Protein AF-A0A410UM68-F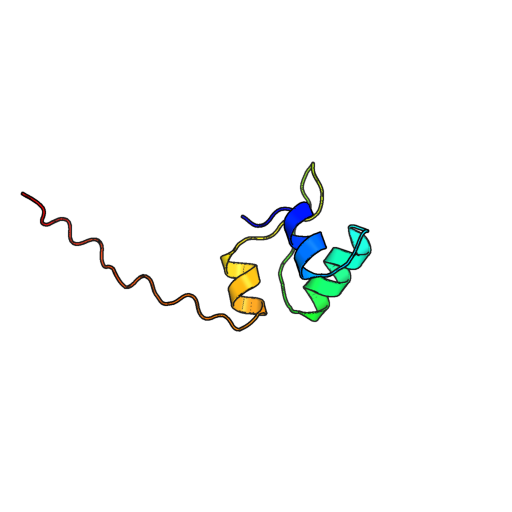1 (afdb_monomer_lite)

Sequence (64 aa):
MVPAKQLRELSGKSTATAIKRWASQQGIRVLDGAEGPWTTIEALNAALGVKEASNDQAYSPDIL

Foldseek 3Di:
DFDPVNLCVVQVDDDLVSSVVSCVVLQQDWDADPRGIDGDPVSVCVSPVNDDPPCPPPPPVPDD

pLDDT: mean 83.36, std 16.23, range [46.97, 95.69]

Radius of gyration: 15.25 Å; chains: 1; bounding box: 21×28×49 Å

Secondary structure (DSSP, 8-state):
-B-HHHHHHHHT--SHHHHHHHHHHHT---EEETTEEEB-HHHHHHHTT---------------

Structure (mmCIF, N/CA/C/O backbone):
data_AF-A0A410UM68-F1
#
_entry.id   AF-A0A410UM68-F1
#
loop_
_atom_site.group_PDB
_atom_site.id
_atom_site.type_symbol
_atom_site.label_atom_id
_atom_site.label_alt_id
_atom_site.label_comp_id
_atom_site.label_asym_id
_atom_site.label_entity_id
_atom_site.label_seq_id
_atom_site.pdbx_PDB_ins_code
_atom_site.Cartn_x
_atom_site.Cartn_y
_atom_site.Cartn_z
_atom_site.occupancy
_atom_site.B_iso_or_equiv
_atom_site.auth_seq_id
_atom_site.auth_comp_id
_atom_site.auth_asym_id
_atom_site.auth_atom_id
_atom_site.pdbx_PDB_model_num
ATOM 1 N N . MET A 1 1 ? 2.369 0.850 -10.843 1.00 84.75 1 MET A 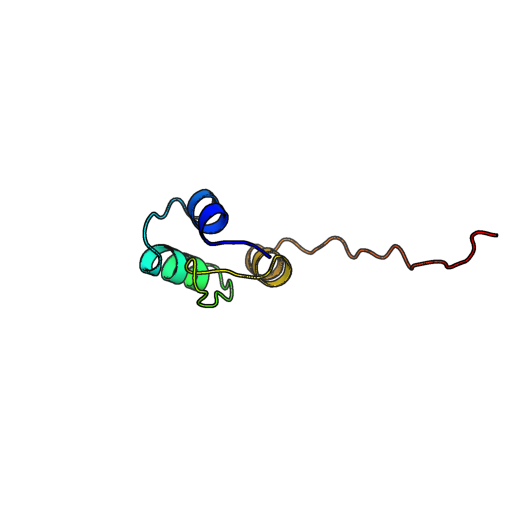N 1
ATOM 2 C CA . MET A 1 1 ? 2.458 1.232 -9.412 1.00 84.75 1 MET A CA 1
ATOM 3 C C . MET A 1 1 ? 1.139 1.849 -8.977 1.00 84.75 1 MET A C 1
ATOM 5 O O . MET A 1 1 ? 0.495 2.478 -9.805 1.00 84.75 1 MET A O 1
ATOM 9 N N . VAL A 1 2 ? 0.746 1.682 -7.716 1.00 91.81 2 VAL A N 1
ATOM 10 C CA . VAL A 1 2 ? -0.497 2.218 -7.144 1.00 91.81 2 VAL A CA 1
ATOM 11 C C . VAL A 1 2 ? -0.136 3.316 -6.131 1.00 91.81 2 VAL A C 1
ATOM 13 O O . VAL A 1 2 ? 0.432 3.003 -5.079 1.00 91.81 2 VAL A O 1
ATOM 16 N N . PRO A 1 3 ? -0.413 4.598 -6.435 1.00 94.31 3 PRO A N 1
ATOM 17 C CA . PRO A 1 3 ? -0.030 5.722 -5.586 1.00 94.31 3 PRO A CA 1
ATOM 18 C C . PRO A 1 3 ? -0.998 5.928 -4.412 1.00 94.31 3 PRO A C 1
ATOM 20 O O . PRO A 1 3 ? -2.116 5.404 -4.388 1.00 94.31 3 PRO A O 1
ATOM 23 N N . ALA A 1 4 ? -0.602 6.789 -3.471 1.00 93.00 4 ALA A N 1
ATOM 24 C CA . ALA A 1 4 ? -1.380 7.118 -2.277 1.00 93.00 4 ALA A CA 1
ATOM 25 C C . ALA A 1 4 ? -2.816 7.565 -2.587 1.00 93.00 4 ALA A C 1
ATOM 27 O O . ALA A 1 4 ? -3.733 7.224 -1.844 1.00 93.00 4 ALA A O 1
ATOM 28 N N . LYS A 1 5 ? -3.027 8.315 -3.680 1.00 94.06 5 LYS A N 1
ATOM 29 C CA . LYS A 1 5 ? -4.362 8.761 -4.113 1.00 94.06 5 LYS A CA 1
ATOM 30 C C . LYS A 1 5 ? -5.301 7.580 -4.367 1.00 94.06 5 LYS A C 1
ATOM 32 O O . LYS A 1 5 ? -6.385 7.533 -3.801 1.00 94.06 5 LYS A O 1
ATOM 37 N N . GLN A 1 6 ? -4.852 6.602 -5.142 1.00 93.88 6 GLN A N 1
ATOM 38 C CA . GLN A 1 6 ? -5.659 5.435 -5.485 1.00 93.88 6 GLN A CA 1
ATOM 39 C C . GLN A 1 6 ? -5.879 4.527 -4.266 1.00 93.88 6 GLN A C 1
ATOM 41 O O . GLN A 1 6 ? -6.968 3.998 -4.067 1.00 93.88 6 GLN A O 1
ATOM 46 N N . LEU A 1 7 ? -4.887 4.415 -3.374 1.00 93.12 7 LEU A N 1
ATOM 47 C CA . LEU A 1 7 ? -5.060 3.708 -2.101 1.00 93.12 7 LEU A CA 1
ATOM 48 C C . LEU A 1 7 ? -6.114 4.370 -1.200 1.00 93.12 7 LEU A C 1
ATOM 50 O O . LEU A 1 7 ? -6.819 3.670 -0.475 1.00 93.12 7 LEU A O 1
ATOM 54 N N . ARG A 1 8 ? -6.261 5.70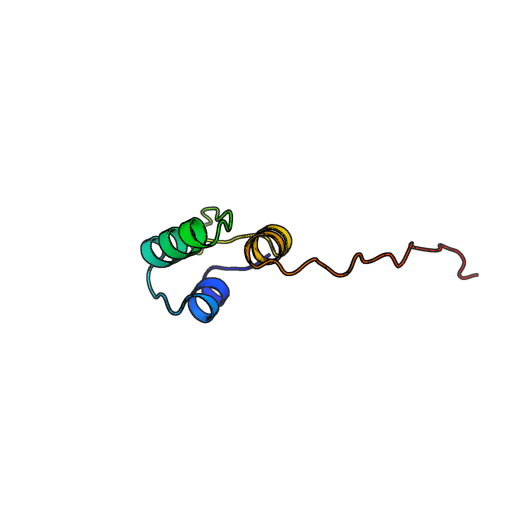0 -1.238 1.00 94.62 8 ARG A N 1
ATOM 55 C CA . ARG A 1 8 ? -7.329 6.416 -0.511 1.00 94.62 8 ARG A CA 1
ATOM 56 C C . ARG A 1 8 ? -8.705 6.068 -1.061 1.00 94.62 8 ARG A C 1
ATOM 58 O O . ARG A 1 8 ? -9.608 5.811 -0.273 1.00 94.62 8 ARG A O 1
ATOM 65 N N . GLU A 1 9 ? -8.839 6.029 -2.383 1.00 94.00 9 GLU A N 1
ATOM 66 C CA . GLU A 1 9 ? -10.090 5.681 -3.068 1.00 94.00 9 GLU A CA 1
ATOM 67 C C . GLU A 1 9 ? -10.503 4.232 -2.767 1.00 94.00 9 GLU A C 1
ATOM 69 O O . GLU A 1 9 ? -11.648 3.991 -2.398 1.00 94.00 9 GLU A O 1
ATOM 74 N N . LEU A 1 10 ? -9.559 3.284 -2.812 1.00 91.94 10 LEU A N 1
ATOM 75 C CA . LEU A 1 10 ? -9.817 1.868 -2.514 1.00 91.94 10 LEU A CA 1
ATOM 76 C C . LEU A 1 10 ? -10.140 1.607 -1.034 1.00 91.94 10 LEU A C 1
ATOM 78 O O . LEU A 1 10 ? -10.984 0.775 -0.714 1.00 91.94 10 LEU A O 1
ATOM 82 N N . SER A 1 11 ? -9.451 2.292 -0.119 1.00 92.44 11 SER A N 1
ATOM 83 C CA . SER A 1 11 ? -9.575 2.047 1.326 1.00 92.44 11 SER A CA 1
ATOM 84 C C . SER A 1 11 ? -10.644 2.896 2.022 1.00 92.44 11 SER A C 1
ATOM 86 O O . SER A 1 11 ? -11.001 2.629 3.176 1.00 92.44 11 SER A O 1
ATOM 88 N N . GLY A 1 12 ? -11.099 3.972 1.374 1.00 95.12 12 GLY A N 1
ATOM 89 C CA . GLY A 1 12 ? -11.925 5.014 1.984 1.00 95.12 12 GLY A CA 1
ATOM 90 C C . GLY A 1 12 ? -11.221 5.769 3.122 1.00 95.12 12 GLY A C 1
ATOM 91 O O . GLY A 1 12 ? -11.889 6.338 3.987 1.00 95.12 12 GLY A O 1
ATOM 92 N N . LYS A 1 13 ? -9.881 5.732 3.202 1.00 94.50 13 LYS A N 1
ATOM 93 C CA . LYS A 1 13 ? -9.101 6.355 4.286 1.00 94.50 13 LYS A CA 1
ATOM 94 C C . LYS A 1 13 ? -8.410 7.633 3.825 1.00 94.50 13 LYS A C 1
ATOM 96 O O . LYS A 1 13 ? -7.883 7.708 2.723 1.00 94.50 13 LYS A O 1
ATOM 101 N N . SER A 1 14 ? -8.344 8.627 4.711 1.00 89.94 14 SER A N 1
ATOM 102 C CA . SER A 1 14 ? -7.796 9.961 4.426 1.00 89.94 14 SER A CA 1
ATOM 103 C C . SER A 1 14 ? -6.401 10.223 5.008 1.00 89.94 14 SER A C 1
ATOM 105 O O . SER A 1 14 ? -5.797 11.252 4.704 1.00 89.94 14 SER A O 1
ATOM 107 N N . THR A 1 15 ? -5.844 9.326 5.822 1.00 93.81 15 THR A N 1
ATOM 108 C CA . THR A 1 15 ? -4.505 9.509 6.410 1.00 93.81 15 THR A CA 1
ATOM 109 C C . THR A 1 15 ? -3.564 8.389 5.996 1.00 93.81 15 THR A C 1
ATOM 111 O O . THR A 1 15 ? -3.978 7.237 5.876 1.00 93.81 15 THR A O 1
ATOM 114 N N . ALA A 1 16 ? -2.279 8.709 5.810 1.00 92.44 16 ALA A N 1
ATOM 115 C CA . ALA A 1 16 ? -1.259 7.722 5.450 1.00 92.44 16 ALA A CA 1
ATOM 116 C C . ALA A 1 16 ? -1.206 6.561 6.457 1.00 92.44 16 ALA A C 1
ATOM 118 O O . ALA A 1 16 ? -1.143 5.399 6.069 1.00 92.44 16 ALA A O 1
ATOM 119 N N . THR A 1 17 ? -1.328 6.862 7.751 1.00 94.81 17 THR A N 1
ATOM 120 C CA . THR A 1 17 ? -1.381 5.855 8.816 1.00 94.81 17 THR A CA 1
ATOM 121 C C . THR A 1 17 ? -2.599 4.940 8.691 1.00 94.81 17 THR A C 1
ATOM 123 O O . THR A 1 17 ? -2.466 3.727 8.843 1.00 94.81 17 THR A O 1
ATOM 126 N N . ALA A 1 18 ? -3.783 5.486 8.391 1.00 95.69 18 ALA A N 1
ATOM 127 C CA . ALA A 1 18 ? -4.989 4.682 8.205 1.00 95.69 18 ALA A CA 1
ATOM 128 C C . ALA A 1 18 ? -4.909 3.812 6.943 1.00 95.69 18 ALA A C 1
ATOM 130 O O . ALA A 1 18 ? -5.309 2.651 6.992 1.00 95.69 18 ALA A O 1
ATOM 131 N N . ILE A 1 19 ? -4.333 4.336 5.856 1.00 95.00 19 ILE A N 1
ATOM 132 C CA . ILE A 1 19 ? -4.070 3.580 4.623 1.00 95.00 19 ILE A CA 1
ATOM 133 C C . ILE A 1 19 ? -3.122 2.415 4.907 1.00 95.00 19 ILE A C 1
ATOM 135 O O . ILE A 1 19 ? -3.426 1.289 4.537 1.00 95.00 19 ILE A O 1
ATOM 139 N N . LYS A 1 20 ? -2.005 2.646 5.609 1.00 94.00 20 LYS A N 1
ATOM 140 C CA . LYS A 1 20 ? -1.049 1.582 5.960 1.00 94.00 20 LYS A CA 1
ATOM 141 C C . LYS A 1 20 ? -1.662 0.516 6.860 1.00 94.00 20 LYS A C 1
ATOM 143 O O . LYS A 1 20 ? -1.416 -0.666 6.652 1.00 94.00 20 LYS A O 1
ATOM 148 N N . ARG A 1 21 ? -2.471 0.916 7.848 1.00 95.44 21 ARG A N 1
ATOM 149 C CA . ARG A 1 21 ? -3.190 -0.031 8.715 1.00 95.44 21 ARG A CA 1
ATOM 150 C C . ARG A 1 21 ? -4.166 -0.884 7.916 1.00 95.44 21 ARG A C 1
ATOM 152 O O . ARG A 1 21 ? -4.137 -2.099 8.054 1.00 95.44 21 ARG A O 1
ATOM 159 N N . TRP A 1 22 ? -4.978 -0.258 7.066 1.00 95.00 22 TRP A N 1
ATOM 160 C CA . TRP A 1 22 ? -5.879 -0.974 6.164 1.00 95.00 22 TRP A CA 1
ATOM 161 C C . TRP A 1 22 ? -5.102 -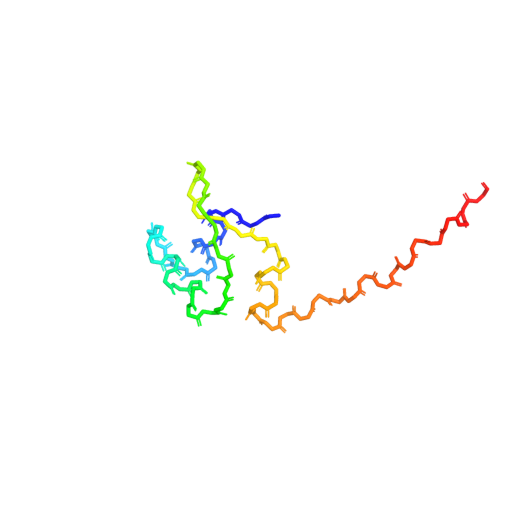1.927 5.250 1.00 95.00 22 TRP A C 1
ATOM 163 O O . TRP A 1 22 ? -5.418 -3.108 5.188 1.00 95.00 22 TRP A O 1
ATOM 173 N N . ALA A 1 23 ? -4.031 -1.450 4.619 1.00 93.62 23 ALA A N 1
ATOM 174 C CA . ALA A 1 23 ? -3.197 -2.254 3.738 1.00 93.62 23 ALA A CA 1
ATOM 175 C C . ALA A 1 23 ? -2.594 -3.463 4.464 1.00 93.62 23 ALA A C 1
ATOM 177 O O . ALA A 1 23 ? -2.691 -4.582 3.973 1.00 93.62 23 ALA A O 1
ATOM 178 N N . SER A 1 24 ? -2.069 -3.267 5.675 1.00 93.75 24 SER A N 1
ATOM 179 C CA . SER A 1 24 ? -1.566 -4.354 6.517 1.00 93.75 24 SER A CA 1
ATOM 180 C C . SER A 1 24 ? -2.652 -5.363 6.895 1.00 93.75 24 SER A C 1
ATOM 182 O O . SER A 1 24 ? -2.347 -6.547 6.984 1.00 93.75 24 SER A O 1
ATOM 184 N N . GLN A 1 25 ? -3.899 -4.929 7.110 1.00 93.94 25 GLN A N 1
ATOM 185 C CA . GLN A 1 25 ? -5.029 -5.830 7.378 1.00 93.94 25 GLN A CA 1
ATOM 186 C C . GLN A 1 25 ? -5.420 -6.655 6.149 1.00 93.94 25 GLN A C 1
ATOM 188 O O . GLN A 1 25 ? -5.881 -7.779 6.300 1.00 93.94 25 GLN A O 1
ATOM 193 N N . GLN A 1 26 ? -5.233 -6.104 4.949 1.00 90.94 26 GLN A N 1
ATOM 194 C CA . GLN A 1 26 ? -5.456 -6.810 3.686 1.00 90.94 26 GLN A CA 1
ATOM 195 C C . GLN A 1 26 ? -4.239 -7.643 3.242 1.00 90.94 26 GLN A C 1
ATOM 197 O O . GLN A 1 26 ? -4.331 -8.373 2.267 1.00 90.94 26 GLN A O 1
ATOM 202 N N . GLY A 1 27 ? -3.087 -7.528 3.913 1.00 93.25 27 GLY A N 1
ATOM 203 C CA . GLY A 1 27 ? -1.838 -8.170 3.484 1.00 93.25 27 GLY A CA 1
ATOM 204 C C . GLY A 1 27 ? -1.118 -7.462 2.325 1.00 93.25 27 GLY A C 1
ATOM 205 O O . GLY A 1 27 ? -0.187 -8.020 1.748 1.00 93.25 27 GLY A O 1
ATOM 206 N N . ILE A 1 28 ? -1.503 -6.226 1.991 1.00 93.75 28 ILE A N 1
ATOM 207 C CA . ILE A 1 28 ? -0.865 -5.416 0.947 1.00 93.75 28 ILE A CA 1
ATOM 208 C C . ILE A 1 28 ? 0.447 -4.838 1.490 1.00 93.75 28 ILE A C 1
ATOM 210 O O . ILE A 1 28 ? 0.458 -4.073 2.460 1.00 93.75 28 ILE A O 1
ATOM 214 N N . ARG A 1 29 ? 1.570 -5.137 0.828 1.00 92.38 29 ARG A N 1
ATOM 215 C CA . ARG A 1 29 ? 2.865 -4.521 1.150 1.00 92.38 29 ARG A CA 1
ATOM 216 C C . ARG A 1 29 ? 2.895 -3.077 0.650 1.00 92.38 29 ARG A C 1
ATOM 218 O O . ARG A 1 29 ? 2.933 -2.838 -0.552 1.00 92.38 29 ARG A O 1
ATOM 225 N N . VAL A 1 30 ? 2.916 -2.116 1.568 1.00 93.75 30 VAL A N 1
ATOM 226 C CA . VAL A 1 30 ? 2.981 -0.678 1.262 1.00 93.75 30 VAL A CA 1
ATOM 227 C C . VAL A 1 30 ? 4.338 -0.116 1.667 1.00 93.75 30 VAL A C 1
ATOM 229 O O . VAL A 1 30 ? 4.848 -0.431 2.741 1.00 93.75 30 VAL A O 1
ATOM 232 N N . LEU A 1 31 ? 4.902 0.724 0.805 1.00 93.19 31 LEU A N 1
ATOM 233 C CA . LEU A 1 31 ? 6.163 1.428 1.003 1.00 93.19 31 LEU A CA 1
ATOM 234 C C . LEU A 1 31 ? 5.911 2.925 1.174 1.00 93.19 31 LEU A C 1
ATOM 236 O O . LEU A 1 31 ? 4.887 3.452 0.737 1.00 93.19 31 LEU A O 1
ATOM 240 N N . ASP A 1 32 ? 6.859 3.610 1.800 1.00 92.56 32 ASP A N 1
ATOM 241 C CA . ASP A 1 32 ? 6.852 5.064 1.903 1.00 92.56 32 ASP A CA 1
ATOM 242 C C . ASP A 1 32 ? 7.543 5.698 0.696 1.00 92.56 32 ASP A C 1
ATOM 244 O O . ASP A 1 32 ? 8.614 5.265 0.274 1.00 92.56 32 ASP A O 1
ATOM 248 N N . GLY A 1 33 ? 6.917 6.728 0.133 1.00 89.31 33 GLY A N 1
ATOM 249 C CA . GLY A 1 33 ? 7.476 7.562 -0.925 1.00 89.31 33 GLY A CA 1
ATOM 250 C C . GLY A 1 33 ? 7.281 9.044 -0.617 1.00 89.31 33 GLY A C 1
ATOM 251 O O . GLY A 1 33 ? 6.569 9.405 0.321 1.00 89.31 33 GLY A O 1
ATOM 252 N N . ALA A 1 34 ? 7.894 9.907 -1.429 1.00 87.50 34 ALA A N 1
ATOM 253 C CA . ALA A 1 34 ? 7.837 11.361 -1.249 1.00 87.50 34 ALA A CA 1
ATOM 254 C C . ALA A 1 34 ? 6.397 11.915 -1.234 1.00 87.50 34 ALA A C 1
ATOM 256 O O . ALA A 1 34 ? 6.095 12.840 -0.488 1.00 87.50 34 ALA A O 1
ATOM 257 N N . GLU A 1 35 ? 5.490 11.309 -2.004 1.00 85.94 35 GLU A N 1
ATOM 258 C CA . GLU A 1 35 ? 4.079 11.715 -2.108 1.00 85.94 35 GLU A CA 1
ATOM 259 C C . GLU A 1 35 ? 3.139 10.909 -1.185 1.00 85.94 35 GLU A C 1
ATOM 261 O O . GLU A 1 35 ? 1.912 11.015 -1.266 1.00 85.94 35 GLU A O 1
ATOM 266 N N . GLY A 1 36 ? 3.704 10.095 -0.287 1.00 91.25 36 GLY A N 1
ATOM 267 C CA . GLY A 1 36 ? 2.972 9.246 0.648 1.00 91.25 36 GLY A CA 1
ATOM 268 C C . GLY A 1 36 ? 3.083 7.746 0.346 1.00 91.25 36 GLY A C 1
ATOM 269 O O . GLY A 1 36 ? 3.964 7.318 -0.402 1.00 91.25 36 GLY A O 1
ATOM 270 N N . PRO A 1 37 ? 2.219 6.919 0.968 1.00 94.25 37 PRO A N 1
ATOM 271 C CA . PRO A 1 37 ? 2.288 5.472 0.832 1.00 94.25 37 PRO A CA 1
ATOM 272 C C . PRO A 1 37 ? 1.977 5.034 -0.599 1.00 94.25 37 PRO A C 1
ATOM 274 O O . PRO A 1 37 ? 0.985 5.472 -1.177 1.00 94.25 37 PRO A O 1
ATOM 277 N N . TRP A 1 38 ? 2.772 4.126 -1.145 1.00 95.31 38 TRP A N 1
ATOM 278 C CA . TRP A 1 38 ? 2.541 3.538 -2.461 1.00 95.31 38 TRP A CA 1
ATOM 279 C C . TRP A 1 38 ? 2.788 2.029 -2.425 1.00 95.31 38 TRP A C 1
ATOM 281 O O . TRP A 1 38 ? 3.425 1.499 -1.514 1.00 95.31 38 TRP A O 1
ATOM 291 N N . THR A 1 39 ? 2.241 1.314 -3.400 1.00 95.19 39 THR A N 1
ATOM 292 C CA . THR A 1 39 ? 2.462 -0.128 -3.562 1.00 95.19 39 THR A CA 1
ATOM 293 C C . THR A 1 39 ? 2.571 -0.491 -5.041 1.00 95.19 39 THR A C 1
ATOM 295 O O . THR A 1 39 ? 2.419 0.357 -5.926 1.00 95.19 39 THR A O 1
ATOM 298 N N . THR A 1 40 ? 2.869 -1.748 -5.331 1.00 94.75 40 THR A N 1
ATOM 299 C CA . THR A 1 40 ? 2.874 -2.279 -6.691 1.00 94.75 40 THR A CA 1
ATOM 300 C C . THR A 1 40 ? 1.508 -2.886 -7.019 1.00 94.75 40 THR A C 1
ATOM 302 O O . THR A 1 40 ? 0.716 -3.183 -6.123 1.00 94.75 40 THR A O 1
ATOM 305 N N . ILE A 1 41 ? 1.194 -3.010 -8.310 1.00 90.81 41 ILE A N 1
ATOM 306 C CA . ILE A 1 41 ? -0.098 -3.574 -8.738 1.00 90.81 41 ILE A CA 1
ATOM 307 C C . ILE A 1 41 ? -0.143 -5.057 -8.359 1.00 90.81 41 ILE A C 1
ATOM 309 O O . ILE A 1 41 ? -1.144 -5.537 -7.849 1.00 90.81 41 ILE A O 1
ATOM 313 N N . GLU A 1 42 ? 0.991 -5.730 -8.480 1.00 89.12 42 GLU A N 1
ATOM 314 C CA . GLU A 1 42 ? 1.234 -7.123 -8.142 1.00 89.12 42 GLU A CA 1
ATOM 315 C C . GLU A 1 42 ? 0.997 -7.384 -6.649 1.00 89.12 42 GLU A C 1
ATOM 317 O O . GLU A 1 42 ? 0.286 -8.316 -6.283 1.00 89.12 42 GLU A O 1
ATOM 322 N N . ALA A 1 43 ? 1.535 -6.532 -5.764 1.00 89.81 43 ALA A N 1
ATOM 323 C CA . ALA A 1 43 ? 1.334 -6.661 -4.320 1.00 89.81 43 ALA A CA 1
ATOM 324 C C . ALA A 1 43 ? -0.123 -6.394 -3.915 1.00 89.81 43 ALA A C 1
ATOM 326 O O . ALA A 1 43 ? -0.629 -7.031 -2.991 1.00 89.81 43 ALA A O 1
ATOM 327 N N . LEU A 1 44 ? -0.797 -5.469 -4.605 1.00 91.06 44 LEU A N 1
ATOM 328 C CA . LEU A 1 44 ? -2.221 -5.211 -4.415 1.00 91.06 44 LEU A CA 1
ATOM 329 C C . LEU A 1 44 ? -3.070 -6.402 -4.888 1.00 91.06 44 LEU A C 1
ATOM 331 O O . LEU A 1 44 ? -3.897 -6.895 -4.129 1.00 91.06 44 LEU A O 1
ATOM 335 N N . ASN A 1 45 ? -2.839 -6.891 -6.106 1.00 89.00 45 ASN A N 1
ATOM 336 C CA . ASN A 1 45 ? -3.564 -8.007 -6.714 1.00 89.00 45 ASN A CA 1
ATOM 337 C C . ASN A 1 45 ? -3.406 -9.290 -5.891 1.00 89.00 45 ASN A C 1
ATOM 339 O O . ASN A 1 45 ? -4.401 -9.927 -5.542 1.00 89.00 45 ASN A O 1
ATOM 343 N N . ALA A 1 46 ? -2.171 -9.609 -5.491 1.00 88.12 46 ALA A N 1
ATOM 344 C CA . ALA A 1 46 ? -1.871 -10.763 -4.651 1.00 88.12 46 ALA A CA 1
ATOM 345 C C . ALA A 1 46 ? -2.616 -10.717 -3.308 1.00 88.12 46 ALA A C 1
ATOM 347 O O . ALA A 1 46 ? -3.152 -11.731 -2.864 1.00 88.12 46 ALA A O 1
ATOM 348 N N . ALA A 1 47 ? -2.682 -9.544 -2.677 1.00 88.06 47 ALA A N 1
ATOM 349 C CA . ALA A 1 47 ? -3.366 -9.353 -1.402 1.00 88.06 47 ALA A CA 1
ATOM 350 C C . ALA A 1 47 ? -4.899 -9.380 -1.526 1.00 88.06 47 ALA A C 1
ATOM 352 O O . ALA A 1 47 ? -5.585 -9.890 -0.645 1.00 88.06 47 ALA A O 1
ATOM 353 N N . LEU A 1 48 ? -5.447 -8.876 -2.635 1.00 83.25 48 LEU A N 1
ATOM 354 C CA . LEU A 1 48 ? -6.889 -8.880 -2.902 1.00 83.25 48 LEU A CA 1
ATOM 355 C C . LEU A 1 48 ? -7.403 -10.218 -3.460 1.00 83.25 48 LEU A C 1
ATOM 357 O O . LEU A 1 48 ? -8.586 -10.336 -3.771 1.00 83.25 48 LEU A O 1
ATOM 361 N N . GLY A 1 49 ? -6.534 -11.223 -3.611 1.00 80.50 49 GLY A N 1
ATOM 362 C CA . GLY A 1 49 ? -6.898 -12.515 -4.197 1.00 80.50 49 GLY A CA 1
ATOM 363 C C . GLY A 1 49 ? -7.243 -12.429 -5.686 1.00 80.50 49 GLY A C 1
ATOM 364 O O . GLY A 1 49 ? -7.768 -13.387 -6.257 1.00 80.50 49 GLY A O 1
ATOM 365 N N . VAL A 1 50 ? -6.928 -11.301 -6.328 1.00 75.69 50 VAL A N 1
ATOM 366 C CA . VAL A 1 50 ? -6.995 -11.152 -7.775 1.00 75.69 50 VAL A CA 1
ATOM 367 C C . VAL A 1 50 ? -5.758 -11.853 -8.311 1.00 75.69 50 VAL A C 1
ATOM 369 O O . VAL A 1 50 ? -4.663 -11.294 -8.323 1.00 75.69 50 VAL A O 1
ATOM 372 N N . LYS A 1 51 ? -5.908 -13.115 -8.723 1.00 58.75 51 LYS A N 1
ATOM 373 C CA . LYS A 1 51 ? -4.899 -13.725 -9.587 1.00 58.75 51 LYS A CA 1
ATOM 374 C C . LYS A 1 51 ? -4.824 -12.843 -10.822 1.00 58.75 51 LYS A C 1
ATOM 376 O O . LYS A 1 51 ?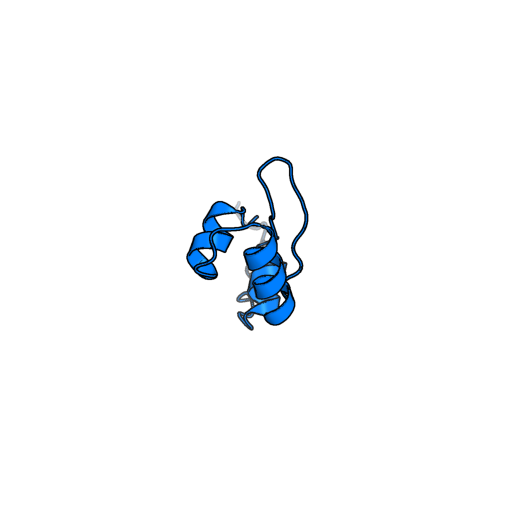 -5.818 -12.726 -11.539 1.00 58.75 51 LYS A O 1
ATOM 381 N N . GLU A 1 52 ? -3.673 -12.214 -11.043 1.00 56.31 52 GLU A N 1
ATOM 382 C CA . GLU A 1 52 ? -3.357 -11.701 -12.367 1.00 56.31 52 GLU A CA 1
ATOM 383 C C . GLU A 1 52 ? -3.645 -12.853 -13.322 1.00 56.31 52 GLU A C 1
ATOM 385 O O . GLU A 1 52 ? -3.135 -13.961 -13.125 1.00 56.31 52 GLU A O 1
ATOM 390 N N . ALA A 1 53 ? -4.564 -12.639 -14.267 1.00 51.72 53 ALA A N 1
ATOM 391 C CA . ALA A 1 53 ? -4.672 -13.540 -15.394 1.00 51.72 53 ALA A CA 1
ATOM 392 C C . ALA A 1 53 ? -3.258 -13.580 -15.953 1.00 51.72 53 ALA A C 1
ATOM 394 O O . ALA A 1 53 ? -2.757 -12.539 -16.381 1.00 51.72 53 ALA A O 1
ATOM 395 N N . SER A 1 54 ? -2.582 -14.721 -15.790 1.00 47.81 54 SER A N 1
ATOM 396 C CA . SER A 1 54 ? -1.253 -14.938 -16.326 1.00 47.81 54 SER A CA 1
ATOM 397 C C . SER A 1 54 ? -1.286 -14.382 -17.738 1.00 47.81 54 SER A C 1
ATOM 399 O O . SER A 1 54 ? -2.062 -14.866 -18.564 1.00 47.81 54 SER A O 1
ATOM 401 N N . ASN A 1 55 ? -0.530 -13.311 -17.984 1.00 50.72 55 ASN A N 1
ATOM 402 C CA . ASN A 1 55 ? -0.238 -12.859 -19.332 1.00 50.72 55 ASN A CA 1
ATOM 403 C C . ASN A 1 55 ? 0.648 -13.948 -19.943 1.00 50.72 55 ASN A C 1
ATOM 405 O O . ASN A 1 55 ? 1.854 -13.801 -20.075 1.00 50.72 55 ASN A O 1
ATOM 409 N N . ASP A 1 56 ? 0.011 -15.067 -20.269 1.00 46.97 56 ASP A N 1
ATOM 410 C CA . ASP A 1 56 ? 0.532 -16.185 -21.037 1.00 46.97 56 ASP A CA 1
ATOM 411 C C . ASP A 1 56 ? 0.409 -15.876 -22.537 1.00 46.97 56 ASP A C 1
ATOM 413 O O . ASP A 1 56 ? 0.505 -16.756 -23.388 1.00 46.97 56 ASP A O 1
ATOM 417 N N . GLN A 1 57 ? 0.260 -14.592 -22.896 1.00 51.09 57 GLN A N 1
ATOM 418 C CA . GLN A 1 57 ? 0.786 -14.104 -24.162 1.00 51.09 57 GLN A CA 1
ATOM 419 C C . GLN A 1 57 ? 2.308 -14.138 -24.059 1.00 51.09 57 GLN A C 1
ATOM 421 O O . GLN A 1 57 ? 2.979 -13.123 -23.874 1.00 51.09 57 GLN A O 1
ATOM 426 N N . ALA A 1 58 ? 2.828 -15.361 -24.182 1.00 49.75 58 ALA A N 1
ATOM 427 C CA . ALA A 1 58 ? 4.121 -15.625 -24.757 1.00 49.75 58 ALA A CA 1
ATOM 428 C C . ALA A 1 58 ? 4.336 -14.601 -25.870 1.00 49.75 58 ALA A C 1
ATOM 430 O O . ALA A 1 58 ? 3.579 -14.528 -26.841 1.00 49.75 58 ALA A O 1
ATOM 431 N N . TYR A 1 59 ? 5.335 -13.753 -25.671 1.00 52.91 59 TYR A N 1
ATOM 432 C CA . TYR A 1 59 ? 5.881 -12.943 -26.735 1.00 52.91 59 TYR A CA 1
ATOM 433 C C . TYR A 1 59 ? 6.373 -13.945 -27.788 1.00 52.91 59 TYR A C 1
ATOM 435 O O . TYR A 1 59 ? 7.436 -14.532 -27.621 1.00 52.91 59 TYR A O 1
ATOM 443 N N . SER A 1 60 ? 5.556 -14.241 -28.801 1.00 55.28 60 SER A N 1
ATOM 444 C CA . SER A 1 60 ? 5.996 -14.927 -30.013 1.00 55.28 60 SER A CA 1
ATOM 445 C C . SER A 1 60 ? 6.654 -13.860 -30.881 1.00 55.28 60 SER A C 1
ATOM 447 O O . SER A 1 60 ? 5.933 -13.027 -31.430 1.00 55.28 60 SER A O 1
ATOM 449 N N . PRO A 1 61 ? 7.992 -13.832 -31.017 1.00 59.59 61 PRO A N 1
ATOM 450 C CA . PRO A 1 61 ? 8.670 -12.871 -31.880 1.00 59.59 61 PRO A CA 1
ATOM 451 C C . PRO A 1 61 ? 8.539 -13.226 -33.375 1.00 59.59 61 PRO A C 1
ATOM 453 O O . PRO A 1 61 ? 9.392 -12.844 -34.164 1.00 59.59 61 PRO A O 1
ATOM 456 N N . ASP A 1 62 ? 7.478 -13.923 -33.786 1.00 58.31 62 ASP A N 1
ATOM 457 C CA . ASP A 1 62 ? 7.234 -14.284 -35.185 1.00 58.31 62 ASP A CA 1
ATOM 458 C C . ASP A 1 62 ? 6.223 -13.323 -35.819 1.00 58.31 62 ASP A C 1
ATOM 460 O O . ASP A 1 62 ? 5.091 -13.678 -36.151 1.00 58.31 62 ASP A O 1
ATOM 464 N N . ILE A 1 63 ? 6.642 -12.067 -35.978 1.00 60.3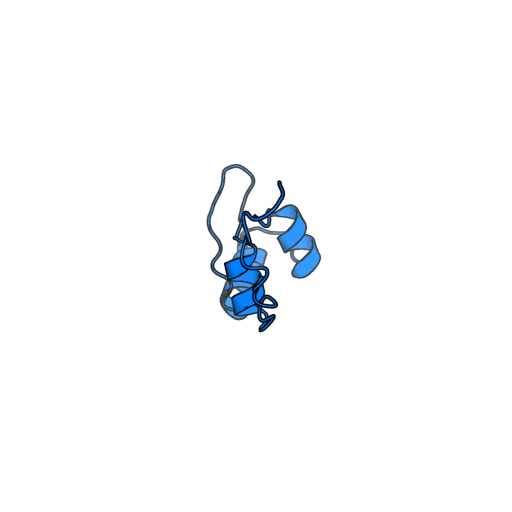8 63 ILE A N 1
ATOM 465 C CA . ILE A 1 63 ? 6.048 -11.187 -36.986 1.00 60.38 63 ILE A CA 1
ATOM 466 C C . ILE A 1 63 ? 7.168 -10.661 -37.890 1.00 60.38 63 ILE A C 1
ATOM 468 O O . ILE A 1 63 ? 7.783 -9.642 -37.584 1.00 60.38 63 ILE A O 1
ATOM 472 N N . LEU A 1 64 ? 7.296 -11.378 -39.017 1.00 51.59 64 LEU A N 1
ATOM 473 C CA . LEU A 1 64 ? 7.878 -11.044 -40.331 1.00 51.59 64 LEU A CA 1
ATOM 474 C C . LEU A 1 64 ? 9.406 -10.977 -40.476 1.00 51.59 64 LEU A C 1
ATOM 476 O O . LEU A 1 64 ? 10.036 -10.025 -39.972 1.00 51.59 64 LEU A O 1
#